Protein AF-A0A351FCH6-F1 (afdb_monomer_lite)

Secondary structure (DSSP, 8-state):
-HHHHHHHHIIIIIIS-PPTT-TT-TTHHHHHHHHIIIIIIIHHHHHHHHHHHHHHHHHHHHHHHHHHHHHHHHHTTT--

Radius of gyration: 26.72 Å; chains: 1; bounding box: 53×18×73 Å

Sequence (80 aa):
TKAADVGADLVGKVEAGIPEDHPLNPATIADNVGDNVGDVAGMGADLFESYVGSIIGTMVLGAAMVAGSIDFSDELGGLS

Foldseek 3Di:
DVVLVVVQCCCACPPVVHDPLDPPRPSNVVVVVCCCVCVPVVVVVVVVCVVVVVVVVVVVVVVVVVVVVVVVCVVVPDPD

pLDDT: mean 85.81, std 11.36, range [57.44, 97.94]

Structure (mmCIF, N/CA/C/O backbone):
data_AF-A0A351FCH6-F1
#
_entry.id   AF-A0A351FCH6-F1
#
loop_
_atom_site.group_PDB
_atom_site.id
_atom_site.type_symbol
_atom_site.label_atom_id
_atom_site.label_alt_id
_atom_site.label_comp_id
_atom_site.label_asym_id
_atom_site.label_entity_id
_atom_site.label_seq_id
_atom_site.pdbx_PDB_ins_code
_atom_site.Cartn_x
_atom_site.Cartn_y
_atom_site.Cartn_z
_atom_site.occupancy
_atom_site.B_iso_or_equiv
_atom_site.auth_seq_id
_atom_site.auth_comp_id
_atom_site.auth_asym_id
_atom_site.auth_atom_id
_atom_site.pdbx_PDB_model_num
ATOM 1 N N . THR A 1 1 ? -4.649 1.346 5.973 1.00 70.00 1 THR A N 1
ATOM 2 C CA . THR A 1 1 ? -3.769 1.733 7.087 1.00 70.00 1 THR A CA 1
ATOM 3 C C . THR A 1 1 ? -4.140 3.075 7.660 1.00 70.00 1 THR A C 1
ATOM 5 O O . THR A 1 1 ? -4.993 3.107 8.524 1.00 70.00 1 THR A O 1
ATOM 8 N N . LYS A 1 2 ? -3.626 4.200 7.140 1.00 86.06 2 LYS A N 1
ATOM 9 C CA . LYS A 1 2 ? -3.538 5.453 7.913 1.00 86.06 2 LYS A CA 1
ATOM 10 C C . LYS A 1 2 ? -4.850 6.014 8.466 1.00 86.06 2 LYS A C 1
ATOM 12 O O . LYS A 1 2 ? -4.846 6.566 9.552 1.00 86.06 2 LYS A O 1
ATOM 17 N N . ALA A 1 3 ? -5.975 5.861 7.771 1.00 84.81 3 ALA A N 1
ATOM 18 C CA . ALA A 1 3 ? -7.266 6.289 8.316 1.00 84.81 3 ALA A CA 1
ATOM 19 C C . ALA A 1 3 ? -7.777 5.384 9.458 1.00 84.81 3 ALA A C 1
ATOM 21 O O . ALA A 1 3 ? -8.445 5.871 10.364 1.00 84.81 3 ALA A O 1
ATOM 22 N N . ALA A 1 4 ? -7.479 4.082 9.400 1.00 80.56 4 ALA A N 1
ATOM 23 C CA . ALA A 1 4 ? -7.860 3.111 10.423 1.00 80.56 4 ALA A CA 1
ATOM 24 C C . ALA A 1 4 ? -6.943 3.215 11.649 1.00 80.56 4 ALA A C 1
ATOM 26 O O . ALA A 1 4 ? -7.463 3.373 12.743 1.00 80.56 4 ALA A O 1
ATOM 27 N N . ASP A 1 5 ? -5.629 3.247 11.428 1.00 80.25 5 ASP A N 1
ATOM 28 C CA . ASP A 1 5 ? -4.554 3.481 12.408 1.00 80.25 5 ASP A CA 1
ATOM 29 C C . ASP A 1 5 ? -4.844 4.720 13.276 1.00 80.25 5 ASP A C 1
ATOM 31 O O . ASP A 1 5 ? -5.114 4.642 14.475 1.00 80.25 5 ASP A O 1
ATOM 35 N N . VAL A 1 6 ? -5.002 5.882 12.628 1.00 87.00 6 VAL A N 1
ATOM 36 C CA . VAL A 1 6 ? -5.273 7.151 13.322 1.00 87.00 6 VAL A CA 1
ATOM 37 C C . VAL A 1 6 ? -6.613 7.126 14.074 1.00 87.00 6 VAL A C 1
ATOM 39 O O . VAL A 1 6 ? -6.724 7.700 15.156 1.00 87.00 6 VAL A O 1
ATOM 42 N N . GLY A 1 7 ? -7.643 6.470 13.531 1.00 84.31 7 GLY A N 1
ATOM 43 C CA . GLY A 1 7 ? -8.946 6.347 14.191 1.00 84.31 7 GLY A CA 1
ATOM 44 C C . GLY A 1 7 ? -8.930 5.397 15.393 1.00 84.31 7 GLY A C 1
ATOM 45 O O . GLY A 1 7 ? -9.518 5.714 16.429 1.00 84.31 7 GLY A O 1
ATOM 46 N N . ALA A 1 8 ? -8.249 4.256 15.268 1.00 79.94 8 ALA A N 1
ATOM 47 C CA . ALA A 1 8 ? -8.095 3.261 16.321 1.00 79.94 8 ALA A CA 1
ATOM 48 C C . ALA A 1 8 ? -7.320 3.846 17.504 1.00 79.94 8 ALA A C 1
ATOM 50 O O . ALA A 1 8 ? -7.753 3.712 18.649 1.00 79.94 8 ALA A O 1
ATOM 51 N N . ASP A 1 9 ? -6.244 4.569 17.219 1.00 84.25 9 ASP A N 1
ATOM 52 C CA . ASP A 1 9 ? -5.390 5.171 18.230 1.00 84.25 9 ASP A CA 1
ATOM 53 C C . ASP A 1 9 ? -6.043 6.339 18.955 1.00 84.25 9 ASP A C 1
ATOM 55 O O . ASP A 1 9 ? -6.016 6.394 20.186 1.00 84.25 9 ASP A O 1
ATOM 59 N N . LEU A 1 10 ? -6.664 7.267 18.227 1.00 82.69 10 LEU A N 1
ATOM 60 C CA . LEU A 1 10 ? -7.297 8.426 18.854 1.00 82.69 10 LEU A CA 1
ATOM 61 C C . LEU A 1 10 ? -8.474 8.001 19.736 1.00 82.69 10 LEU A C 1
ATOM 63 O O . LEU A 1 10 ? -8.533 8.365 20.909 1.00 82.69 10 LEU A O 1
ATOM 67 N N . VAL A 1 11 ? -9.384 7.177 19.217 1.00 81.88 11 VAL A N 1
ATOM 68 C CA . VAL A 1 11 ? -10.579 6.782 19.977 1.00 81.88 11 VAL A CA 1
ATOM 69 C C . VAL A 1 11 ? -10.231 5.759 21.063 1.00 81.88 11 VAL A C 1
ATOM 71 O O . VAL A 1 11 ? -10.745 5.831 22.179 1.00 81.88 11 VAL A O 1
ATOM 74 N N . GLY A 1 12 ? -9.327 4.819 20.780 1.00 80.56 12 GLY A N 1
ATOM 75 C CA . GLY A 1 12 ? -8.907 3.797 21.735 1.00 80.56 12 GLY A CA 1
ATOM 76 C C . GLY A 1 12 ? -8.025 4.359 22.850 1.00 80.56 12 GLY A C 1
ATOM 77 O O . GLY A 1 12 ? -8.407 4.323 24.021 1.00 80.56 12 GLY A O 1
ATOM 78 N N . LYS A 1 13 ? -6.859 4.908 22.492 1.00 82.38 13 LYS A N 1
ATOM 79 C CA . LYS A 1 13 ? -5.842 5.338 23.462 1.00 82.38 13 LYS A CA 1
ATOM 80 C C . LYS A 1 13 ? -6.209 6.658 24.139 1.00 82.38 13 LYS A C 1
ATOM 82 O O . LYS A 1 13 ? -6.025 6.782 25.349 1.00 82.38 13 LYS A O 1
ATOM 87 N N . VAL A 1 14 ? -6.700 7.648 23.384 1.00 85.50 14 VAL A N 1
ATOM 88 C CA . VAL A 1 14 ? -6.890 9.020 23.900 1.00 85.50 14 VAL A CA 1
ATOM 89 C C . VAL A 1 14 ? -8.263 9.216 24.543 1.00 85.50 14 VAL A C 1
ATOM 91 O O . VAL A 1 14 ? -8.344 9.843 25.597 1.00 85.50 14 VAL A O 1
ATOM 94 N N . GLU A 1 15 ? -9.335 8.679 23.954 1.00 84.12 15 GLU A N 1
ATOM 95 C CA . GLU A 1 15 ? -10.700 8.900 24.460 1.00 84.12 15 GLU A CA 1
ATOM 96 C C . GLU A 1 15 ? -11.177 7.806 25.424 1.00 84.12 15 GLU A C 1
ATOM 98 O O . GLU A 1 15 ? -11.684 8.110 26.504 1.00 84.12 15 GLU A O 1
ATOM 103 N N . ALA A 1 16 ? -11.013 6.531 25.061 1.00 84.75 16 ALA A N 1
ATOM 104 C CA . ALA A 1 16 ? -11.475 5.404 25.874 1.00 84.75 16 ALA A CA 1
ATOM 105 C C . ALA A 1 16 ? -10.442 4.922 26.909 1.00 84.75 16 ALA A C 1
ATOM 107 O O . ALA A 1 16 ? -10.786 4.128 27.788 1.00 84.75 16 ALA A O 1
ATOM 108 N N . GLY A 1 17 ? -9.189 5.384 26.819 1.00 86.94 17 GLY A N 1
ATOM 109 C CA . GLY A 1 17 ? -8.096 4.981 27.709 1.00 86.94 17 GLY A CA 1
ATOM 110 C C . GLY A 1 17 ? -7.758 3.488 27.631 1.00 86.94 17 GLY A C 1
ATOM 111 O O . GLY A 1 17 ? -7.188 2.938 28.576 1.00 86.94 17 GLY A O 1
ATOM 112 N N . ILE A 1 18 ? -8.139 2.820 26.539 1.00 88.50 18 ILE A N 1
ATOM 113 C CA . ILE A 1 18 ? -7.812 1.415 26.300 1.00 88.50 18 ILE A CA 1
ATOM 114 C C . ILE A 1 18 ? -6.457 1.310 25.586 1.00 88.50 18 ILE A C 1
ATOM 116 O O . ILE A 1 18 ? -6.104 2.202 24.814 1.00 88.50 18 ILE A O 1
ATOM 120 N N . PRO A 1 19 ? -5.678 0.243 25.843 1.00 88.31 19 PRO A N 1
ATOM 121 C CA . PRO A 1 19 ? -4.402 0.032 25.172 1.00 88.31 19 PRO A CA 1
ATOM 122 C C . PRO A 1 19 ? -4.511 0.017 23.643 1.00 88.31 19 PRO A C 1
ATOM 124 O O . PRO A 1 19 ? -5.578 -0.206 23.070 1.00 88.31 19 PRO A O 1
ATOM 127 N N . GLU A 1 20 ? -3.367 0.196 22.994 1.00 85.94 20 GLU A N 1
ATOM 128 C CA . GLU A 1 20 ? -3.197 -0.121 21.577 1.00 85.94 20 GLU A CA 1
ATOM 129 C C . GLU A 1 20 ?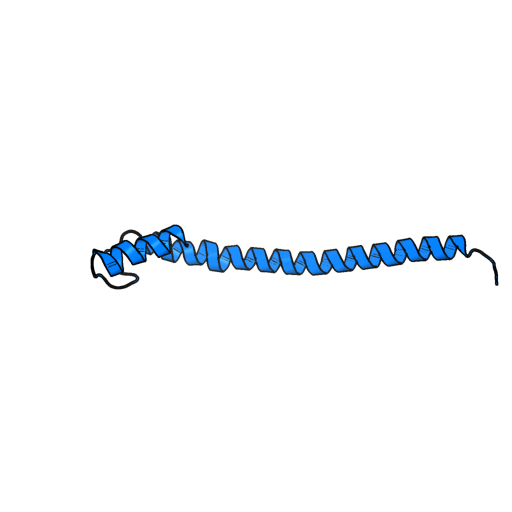 -3.621 -1.552 21.269 1.00 85.94 20 GLU A C 1
ATOM 131 O O . GLU A 1 20 ? -3.522 -2.440 22.120 1.00 85.94 20 GLU A O 1
ATOM 136 N N . ASP A 1 21 ? -4.105 -1.758 20.052 1.00 86.25 21 ASP A N 1
ATOM 137 C CA . ASP A 1 21 ? -4.529 -3.057 19.553 1.00 86.25 21 ASP A CA 1
ATOM 138 C C . ASP A 1 21 ? -5.579 -3.795 20.397 1.00 86.25 21 ASP A C 1
ATOM 140 O O . ASP A 1 21 ? -5.756 -5.016 20.316 1.00 86.25 21 ASP A O 1
ATOM 144 N N . HIS A 1 22 ? -6.320 -3.061 21.228 1.00 89.25 22 HIS A N 1
ATOM 145 C CA . HIS A 1 22 ? -7.238 -3.695 22.152 1.00 89.25 22 HIS A CA 1
ATOM 146 C C . HIS A 1 22 ? -8.392 -4.384 21.399 1.00 89.25 22 HIS A C 1
ATOM 148 O O . HIS A 1 22 ? -9.024 -3.765 20.540 1.00 89.25 22 HIS A O 1
ATOM 154 N N . PRO A 1 23 ? -8.769 -5.627 21.758 1.00 87.88 23 PRO A N 1
ATOM 155 C CA . PRO A 1 23 ? -9.821 -6.376 21.062 1.00 87.88 23 PRO A CA 1
ATOM 156 C C . PRO A 1 23 ? -11.228 -5.774 21.211 1.00 87.88 23 PRO A C 1
ATOM 158 O O . PRO A 1 23 ? -12.148 -6.177 20.506 1.00 87.88 23 PRO A O 1
ATOM 161 N N . LEU A 1 24 ? -11.415 -4.825 22.137 1.00 90.62 24 LEU A N 1
ATOM 162 C CA . LEU A 1 24 ? -12.664 -4.058 22.271 1.00 90.62 24 LEU A CA 1
ATOM 163 C C . LEU A 1 24 ? -12.727 -2.839 21.346 1.00 90.62 24 LEU A C 1
ATOM 165 O O . LEU A 1 24 ? -13.790 -2.234 21.227 1.00 90.62 24 LEU A O 1
ATOM 169 N N . ASN A 1 25 ? -11.615 -2.461 20.717 1.00 89.44 25 ASN A N 1
ATOM 170 C CA . ASN A 1 25 ? -11.621 -1.416 19.714 1.00 89.44 25 ASN A CA 1
ATOM 171 C C . ASN A 1 25 ? -12.074 -2.039 18.377 1.00 89.44 25 ASN A C 1
ATOM 173 O O . ASN A 1 25 ? -11.453 -2.976 17.886 1.00 89.44 25 ASN A O 1
ATOM 177 N N . PRO A 1 26 ? -13.187 -1.599 17.772 1.00 87.56 26 PRO A N 1
ATOM 178 C CA . PRO A 1 26 ? -13.656 -2.181 16.515 1.00 87.56 26 PRO A CA 1
ATOM 179 C C . PRO A 1 26 ? -12.757 -1.823 15.320 1.00 87.56 26 PRO A C 1
ATOM 181 O O . PRO A 1 26 ? -12.834 -2.480 14.281 1.00 87.56 26 PRO A O 1
ATOM 184 N N . ALA A 1 27 ? -11.915 -0.792 15.446 1.00 88.38 27 ALA A N 1
ATOM 185 C CA . ALA A 1 27 ? -11.041 -0.331 14.372 1.00 88.38 27 ALA A CA 1
ATOM 186 C C . ALA A 1 27 ? -9.770 -1.186 14.211 1.00 88.38 27 ALA A C 1
ATOM 188 O O . ALA A 1 27 ? -9.170 -1.176 13.139 1.00 88.38 27 ALA A O 1
ATOM 189 N N . THR A 1 28 ? -9.404 -1.996 15.209 1.00 86.75 28 THR A N 1
ATOM 190 C CA . THR A 1 28 ? -8.142 -2.753 15.236 1.00 86.75 28 THR A CA 1
ATOM 191 C C . THR A 1 28 ? -7.997 -3.769 14.112 1.00 86.75 28 THR A C 1
ATOM 193 O O . THR A 1 28 ? -6.907 -4.004 13.598 1.00 86.75 28 THR A O 1
ATOM 196 N N . ILE A 1 29 ? -9.109 -4.385 13.700 1.00 91.06 29 ILE A N 1
ATOM 197 C CA . ILE A 1 29 ? -9.105 -5.330 12.577 1.00 91.06 29 ILE A CA 1
ATOM 198 C C . ILE A 1 29 ? -8.789 -4.586 11.278 1.00 91.06 29 ILE A C 1
ATOM 200 O O . ILE A 1 29 ? -8.011 -5.071 10.462 1.00 91.06 29 ILE A O 1
ATOM 204 N N . ALA A 1 30 ? -9.383 -3.408 11.082 1.00 90.62 30 ALA A N 1
ATOM 205 C CA . ALA A 1 30 ? -9.145 -2.599 9.893 1.00 90.62 30 ALA A CA 1
ATOM 206 C C . ALA A 1 30 ? -7.724 -2.018 9.864 1.00 90.62 30 ALA A C 1
ATOM 208 O O . ALA A 1 30 ? -7.183 -1.821 8.777 1.00 90.62 30 ALA A O 1
ATOM 209 N N . ASP A 1 31 ? -7.132 -1.774 11.032 1.00 90.25 31 ASP A N 1
ATOM 210 C CA . ASP A 1 31 ? -5.754 -1.317 11.166 1.00 90.25 31 ASP A CA 1
ATOM 211 C C . ASP A 1 31 ? -4.750 -2.400 10.750 1.00 90.25 31 ASP A C 1
ATOM 213 O O . ASP A 1 31 ? -4.064 -2.255 9.741 1.00 90.25 31 ASP A O 1
ATOM 217 N N . ASN A 1 32 ? -4.831 -3.576 11.378 1.00 90.69 32 ASN A N 1
ATOM 218 C CA . ASN A 1 32 ? -3.972 -4.724 11.068 1.00 90.69 32 ASN A CA 1
ATOM 219 C C . ASN A 1 32 ? -4.163 -5.258 9.629 1.00 90.69 32 ASN A C 1
ATOM 221 O O . ASN A 1 32 ? -3.217 -5.708 8.973 1.00 90.69 32 ASN A O 1
ATOM 225 N N . VAL A 1 33 ? -5.395 -5.228 9.096 1.00 94.00 33 VAL A N 1
ATOM 226 C CA . VAL A 1 33 ? -5.635 -5.497 7.662 1.00 94.00 33 VAL A CA 1
ATOM 227 C C . VAL A 1 33 ? -5.000 -4.399 6.815 1.00 94.00 33 VAL A C 1
ATOM 229 O O . VAL A 1 33 ? -4.397 -4.684 5.782 1.00 94.00 33 VAL A O 1
ATOM 232 N N . GLY A 1 34 ? -5.122 -3.153 7.264 1.00 94.12 34 GLY A N 1
ATOM 233 C CA . GLY A 1 34 ? -4.461 -2.000 6.692 1.00 94.12 34 GLY A CA 1
ATOM 234 C C . GLY A 1 34 ? -2.970 -2.238 6.509 1.00 94.12 34 GLY A C 1
ATOM 235 O O . GLY A 1 34 ? -2.523 -2.136 5.374 1.00 94.12 34 GLY A O 1
ATOM 236 N N . ASP A 1 35 ? -2.231 -2.596 7.554 1.00 94.06 35 ASP A N 1
ATOM 237 C CA . ASP A 1 35 ? -0.772 -2.778 7.504 1.00 94.06 35 ASP A CA 1
ATOM 238 C C . ASP A 1 35 ? -0.339 -3.781 6.436 1.00 94.06 35 ASP A C 1
ATOM 240 O O . ASP A 1 35 ? 0.563 -3.526 5.641 1.00 94.06 35 ASP A O 1
ATOM 244 N N . ASN A 1 36 ? -1.046 -4.903 6.323 1.00 93.44 36 ASN A N 1
ATOM 245 C CA . ASN A 1 36 ? -0.744 -5.883 5.283 1.00 93.44 36 ASN A CA 1
ATOM 246 C C . ASN A 1 36 ? -1.050 -5.347 3.869 1.00 93.44 36 ASN A C 1
ATOM 248 O O . ASN A 1 36 ? -0.321 -5.628 2.916 1.00 93.44 36 ASN A O 1
ATOM 252 N N . VAL A 1 37 ? -2.119 -4.564 3.708 1.00 94.06 37 VAL A N 1
ATOM 253 C CA . VAL A 1 37 ? -2.526 -4.015 2.403 1.00 94.06 37 VAL A CA 1
ATOM 254 C C . VAL A 1 37 ? -1.660 -2.824 1.981 1.00 94.06 37 VAL A C 1
ATOM 256 O O . VAL A 1 37 ? -1.268 -2.723 0.822 1.00 94.06 37 VAL A O 1
ATOM 259 N N . GLY A 1 38 ? -1.373 -1.904 2.895 1.00 92.19 38 GLY A N 1
ATOM 260 C CA . GLY A 1 38 ? -0.610 -0.692 2.622 1.00 92.19 38 GLY A CA 1
ATOM 261 C C . GLY A 1 38 ? 0.888 -0.940 2.689 1.00 92.19 38 GLY A C 1
ATOM 262 O O . GLY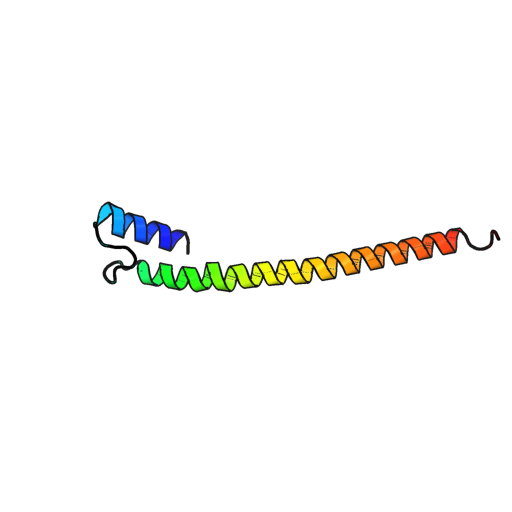 A 1 38 ? 1.602 -0.724 1.711 1.00 92.19 38 GLY A O 1
ATOM 263 N N . ASP A 1 39 ? 1.351 -1.430 3.830 1.00 92.56 39 ASP A N 1
ATOM 264 C CA . ASP A 1 39 ? 2.768 -1.416 4.172 1.00 92.56 39 ASP A CA 1
ATOM 265 C C . ASP A 1 39 ? 3.493 -2.614 3.554 1.00 92.56 39 ASP A C 1
ATOM 267 O O . ASP A 1 39 ? 4.655 -2.494 3.182 1.00 92.56 39 ASP A O 1
ATOM 271 N N . VAL A 1 40 ? 2.809 -3.747 3.356 1.00 93.62 40 VAL A N 1
ATOM 272 C CA . VAL A 1 40 ? 3.391 -4.9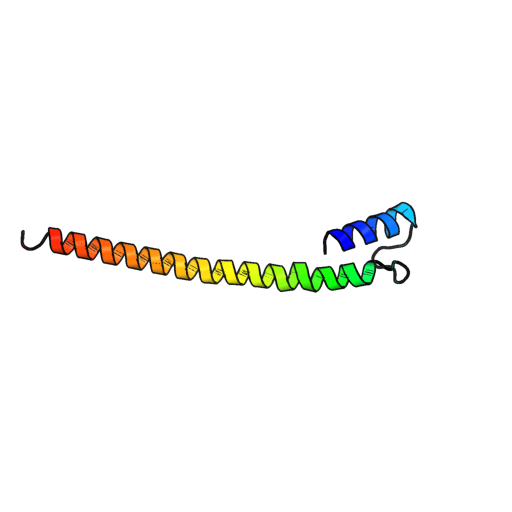07 2.659 1.00 93.62 40 VAL A CA 1
ATOM 273 C C . VAL A 1 40 ? 3.072 -4.881 1.167 1.00 93.62 40 VAL A C 1
ATOM 275 O O . VAL A 1 40 ? 3.983 -4.787 0.345 1.00 93.62 40 VAL A O 1
ATOM 278 N N . ALA A 1 41 ? 1.795 -4.966 0.783 1.00 93.81 41 ALA A N 1
ATOM 279 C CA . ALA A 1 41 ? 1.444 -5.078 -0.633 1.00 93.81 41 ALA A CA 1
ATOM 280 C C . ALA A 1 41 ? 1.740 -3.787 -1.418 1.00 93.81 41 ALA A C 1
ATOM 282 O O . ALA A 1 41 ? 2.291 -3.858 -2.518 1.00 93.81 41 ALA A O 1
ATOM 283 N N . GLY A 1 42 ? 1.432 -2.619 -0.844 1.00 94.56 42 GLY A N 1
ATOM 284 C CA . GLY A 1 42 ? 1.727 -1.323 -1.458 1.00 94.56 42 GLY A CA 1
ATOM 285 C C . GLY A 1 42 ? 3.227 -1.082 -1.630 1.00 94.56 42 GLY A C 1
ATOM 286 O O . GLY A 1 42 ? 3.673 -0.798 -2.740 1.00 94.56 42 GLY A O 1
ATOM 287 N N . MET A 1 43 ? 4.021 -1.282 -0.573 1.00 95.94 43 MET A N 1
ATOM 288 C CA . MET A 1 43 ? 5.483 -1.148 -0.653 1.00 95.94 43 MET A CA 1
ATOM 289 C C . MET A 1 43 ? 6.105 -2.166 -1.620 1.00 95.94 43 MET A C 1
ATOM 291 O O . MET A 1 43 ? 7.022 -1.834 -2.367 1.00 95.94 43 MET A O 1
ATOM 295 N N . GLY A 1 44 ? 5.601 -3.405 -1.651 1.00 94.69 44 GLY A N 1
ATOM 296 C CA . GLY A 1 44 ? 6.067 -4.425 -2.591 1.00 94.69 44 GLY A CA 1
ATOM 297 C C . GLY A 1 44 ? 5.857 -4.024 -4.055 1.00 94.69 44 GLY A C 1
ATOM 298 O O . GLY A 1 44 ? 6.751 -4.219 -4.880 1.00 94.69 44 GLY A O 1
ATOM 299 N N . ALA A 1 45 ? 4.704 -3.430 -4.375 1.00 95.56 45 ALA A N 1
ATOM 300 C CA . ALA A 1 45 ? 4.421 -2.908 -5.709 1.00 95.56 45 ALA A CA 1
ATOM 301 C C . ALA A 1 45 ? 5.313 -1.705 -6.067 1.00 95.56 45 ALA A C 1
ATOM 303 O O . ALA A 1 45 ? 5.854 -1.667 -7.170 1.00 95.56 45 ALA A O 1
ATOM 304 N N . ASP A 1 46 ? 5.521 -0.780 -5.127 1.00 96.00 46 ASP A N 1
ATOM 305 C CA . ASP A 1 46 ? 6.378 0.404 -5.299 1.00 96.00 46 ASP A CA 1
ATOM 306 C C . ASP A 1 46 ? 7.841 0.025 -5.606 1.00 96.00 46 ASP A C 1
ATOM 308 O O . ASP A 1 46 ? 8.463 0.515 -6.556 1.00 96.00 46 ASP A O 1
ATOM 312 N N . LEU A 1 47 ? 8.381 -0.951 -4.868 1.00 96.69 47 LEU A N 1
ATOM 313 C CA . LEU A 1 47 ? 9.726 -1.473 -5.118 1.00 96.69 47 LEU A CA 1
ATOM 314 C C . LEU A 1 47 ? 9.829 -2.200 -6.462 1.00 96.69 47 LEU A C 1
ATOM 316 O O . LEU A 1 47 ? 10.835 -2.059 -7.162 1.00 96.69 47 LEU A O 1
ATOM 320 N N . PHE A 1 48 ? 8.806 -2.975 -6.834 1.00 96.31 48 PHE A N 1
ATOM 321 C CA . PHE A 1 48 ? 8.773 -3.651 -8.129 1.00 96.31 48 PHE A CA 1
ATOM 322 C C . PHE A 1 48 ? 8.768 -2.647 -9.287 1.00 96.31 48 PHE A C 1
ATOM 324 O O . PHE A 1 48 ? 9.564 -2.789 -10.219 1.00 96.31 48 PHE A O 1
ATOM 331 N N . GLU A 1 49 ? 7.922 -1.616 -9.210 1.00 97.50 49 GLU A N 1
ATOM 332 C CA . GLU A 1 49 ? 7.866 -0.549 -10.210 1.00 97.50 49 GLU A CA 1
ATOM 333 C C . GLU A 1 49 ? 9.211 0.173 -10.320 1.00 97.50 49 GLU A C 1
ATOM 335 O O . GLU A 1 49 ? 9.743 0.316 -11.422 1.00 97.50 49 GLU A O 1
ATOM 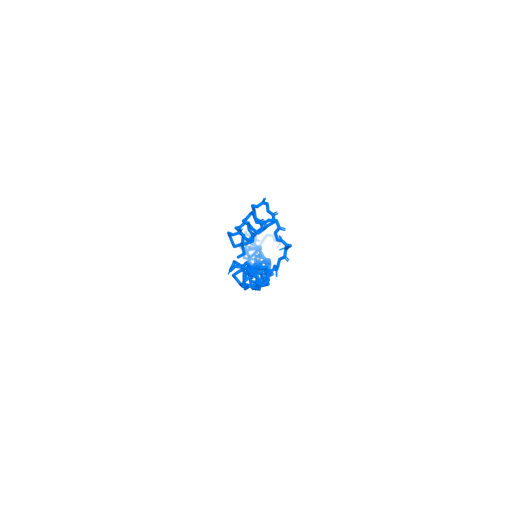340 N N . SER A 1 50 ? 9.813 0.548 -9.190 1.00 97.75 50 SER A N 1
ATOM 341 C CA . SER A 1 50 ? 11.114 1.223 -9.163 1.00 97.75 50 SER A CA 1
ATOM 342 C C . SER A 1 50 ? 12.232 0.368 -9.778 1.00 97.75 50 SER A C 1
ATOM 344 O O . SER A 1 50 ? 13.049 0.864 -10.561 1.00 97.75 50 SER A O 1
ATOM 346 N N . TYR A 1 51 ? 12.266 -0.934 -9.475 1.00 97.88 51 TYR A N 1
ATOM 347 C CA . TYR A 1 51 ? 13.265 -1.857 -10.016 1.00 97.88 51 TYR A CA 1
ATOM 348 C C . TYR A 1 51 ? 13.137 -2.006 -11.534 1.00 97.88 51 TYR A C 1
ATOM 350 O O . TYR A 1 51 ? 14.100 -1.763 -12.267 1.00 97.88 51 TYR A O 1
ATOM 358 N N . VAL A 1 52 ? 11.941 -2.347 -12.017 1.00 97.75 52 VAL A N 1
ATOM 359 C CA . VAL A 1 52 ? 11.675 -2.507 -13.452 1.00 97.75 52 VAL A CA 1
ATOM 360 C C . VAL A 1 52 ? 11.892 -1.186 -14.192 1.00 97.75 52 VAL A C 1
ATOM 362 O O . VAL A 1 52 ? 12.535 -1.173 -15.242 1.00 97.75 52 VAL A O 1
ATOM 365 N N . GLY A 1 53 ? 11.436 -0.071 -13.620 1.00 97.75 53 GLY A N 1
ATOM 366 C CA . GLY A 1 53 ? 11.623 1.269 -14.166 1.00 97.75 53 GLY A CA 1
ATOM 367 C C . GLY A 1 53 ? 13.095 1.635 -14.345 1.00 97.75 53 GLY A C 1
ATOM 368 O O . GLY A 1 53 ? 13.470 2.154 -15.394 1.00 97.75 53 GLY A O 1
ATOM 369 N N . SER A 1 54 ? 13.960 1.297 -13.383 1.00 97.69 54 SER A N 1
ATOM 370 C CA . SER A 1 54 ? 15.405 1.546 -13.498 1.00 97.69 54 SER A CA 1
ATOM 371 C C . SER A 1 54 ? 16.059 0.748 -14.637 1.00 97.69 54 SER A C 1
ATOM 373 O O . SER A 1 54 ? 16.873 1.279 -15.399 1.00 97.69 54 SER A O 1
ATOM 375 N N . ILE A 1 55 ? 15.656 -0.512 -14.821 1.00 97.94 55 ILE A N 1
ATOM 376 C CA . ILE A 1 55 ? 16.162 -1.374 -15.894 1.00 97.94 55 ILE A CA 1
ATOM 377 C C . ILE A 1 55 ? 15.687 -0.862 -17.252 1.00 97.94 55 ILE A C 1
ATOM 379 O O . ILE A 1 55 ? 16.495 -0.656 -18.153 1.00 97.94 55 ILE A O 1
ATOM 383 N N . ILE A 1 56 ? 14.388 -0.607 -17.402 1.00 97.31 56 ILE A N 1
ATOM 384 C CA . ILE A 1 56 ? 13.837 -0.115 -18.667 1.00 97.31 56 ILE A CA 1
ATOM 385 C C . ILE A 1 56 ? 14.412 1.266 -18.992 1.00 97.31 56 ILE A C 1
ATOM 387 O O . ILE A 1 56 ? 14.809 1.504 -20.129 1.00 97.31 56 ILE A O 1
ATOM 391 N N . GLY A 1 57 ? 14.535 2.155 -18.006 1.00 97.12 57 GLY A N 1
ATOM 392 C CA . GLY A 1 57 ? 15.131 3.476 -18.190 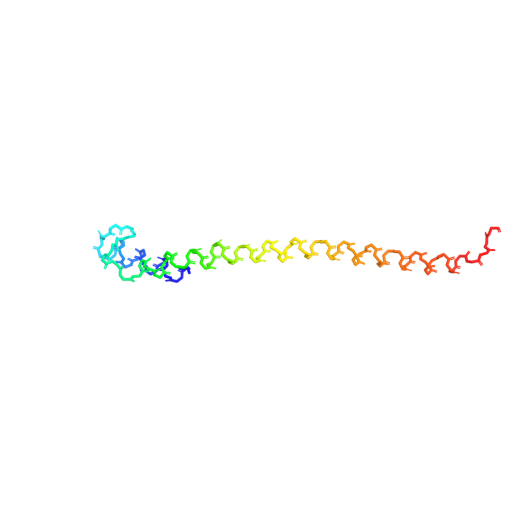1.00 97.12 57 GLY A CA 1
ATOM 393 C C . GLY A 1 57 ? 16.566 3.402 -18.711 1.00 97.12 57 GLY A C 1
ATOM 394 O O . GLY A 1 57 ? 16.908 4.089 -19.674 1.00 97.12 57 GLY A O 1
ATOM 395 N N . THR A 1 58 ? 17.396 2.521 -18.144 1.00 95.94 58 THR A N 1
ATOM 396 C CA . THR A 1 58 ? 18.770 2.317 -18.634 1.00 95.94 58 THR A CA 1
ATOM 397 C C . THR A 1 58 ? 18.815 1.663 -20.017 1.00 95.94 58 THR A C 1
ATOM 399 O O . THR A 1 58 ? 19.627 2.075 -20.843 1.00 95.94 58 THR A O 1
ATOM 402 N N . MET A 1 59 ? 17.921 0.713 -20.318 1.00 95.38 59 MET A N 1
ATOM 403 C CA . MET A 1 59 ? 17.802 0.116 -21.656 1.00 95.38 59 MET A CA 1
ATOM 404 C C . MET A 1 59 ? 17.419 1.152 -22.715 1.00 95.38 59 MET A C 1
ATOM 406 O O . MET A 1 59 ? 18.038 1.198 -23.775 1.00 95.38 59 MET A O 1
ATOM 410 N N . VAL A 1 60 ? 16.429 2.000 -22.426 1.00 95.25 60 VAL A N 1
ATOM 411 C CA . VAL A 1 60 ? 15.977 3.066 -23.331 1.00 95.25 60 VAL A CA 1
ATOM 412 C C . VAL A 1 60 ? 17.085 4.090 -23.551 1.00 95.25 60 VAL A C 1
ATOM 414 O O . VAL A 1 60 ? 17.352 4.454 -24.694 1.00 95.25 60 VAL A O 1
ATOM 417 N N . LEU A 1 61 ? 17.772 4.513 -22.486 1.00 92.69 61 LEU A N 1
ATOM 418 C CA . LEU A 1 61 ? 18.912 5.421 -22.599 1.00 92.69 61 LEU A CA 1
ATOM 419 C C . LEU A 1 61 ? 20.032 4.809 -23.452 1.00 92.69 61 LEU A C 1
ATOM 421 O O . LEU A 1 61 ? 20.527 5.460 -24.367 1.00 92.69 61 LEU A O 1
ATOM 425 N N . GLY A 1 62 ? 20.397 3.550 -23.196 1.00 92.38 62 GLY A N 1
ATOM 426 C CA . GLY A 1 62 ? 21.408 2.835 -23.974 1.00 92.38 62 GLY A CA 1
ATOM 427 C C . GLY A 1 62 ? 21.027 2.705 -25.451 1.00 92.38 62 GLY A C 1
ATOM 428 O O . GLY A 1 62 ? 21.843 2.995 -26.322 1.00 92.38 62 GLY A O 1
ATOM 429 N N . ALA A 1 63 ? 19.776 2.344 -25.745 1.00 90.94 63 ALA A N 1
ATOM 430 C CA . ALA A 1 63 ? 19.269 2.262 -27.111 1.00 90.94 63 ALA A CA 1
ATOM 431 C C . ALA A 1 63 ? 19.289 3.626 -27.817 1.00 90.94 63 ALA A C 1
ATOM 433 O O . ALA A 1 63 ? 19.707 3.704 -28.969 1.00 90.94 63 ALA A O 1
ATOM 434 N N . ALA A 1 64 ? 18.899 4.702 -27.127 1.00 90.06 64 ALA A N 1
ATOM 435 C CA . ALA A 1 64 ? 18.942 6.059 -27.666 1.00 90.06 64 ALA A CA 1
ATOM 436 C C . ALA A 1 64 ? 20.378 6.520 -27.960 1.00 90.06 64 ALA A C 1
ATOM 438 O O . ALA A 1 64 ? 20.624 7.125 -29.001 1.00 90.06 64 ALA A O 1
ATOM 439 N N . MET A 1 65 ? 21.338 6.195 -27.087 1.00 90.00 65 MET A N 1
ATOM 440 C CA . MET A 1 65 ? 22.753 6.491 -27.327 1.00 90.00 65 MET A CA 1
ATOM 441 C C . MET A 1 65 ? 23.302 5.724 -28.531 1.00 90.00 65 MET A C 1
ATOM 443 O O . MET A 1 65 ? 23.998 6.314 -29.352 1.00 90.00 65 MET A O 1
ATOM 447 N N . VAL A 1 66 ? 22.971 4.435 -28.665 1.00 87.38 66 VAL A N 1
ATOM 448 C CA . VAL A 1 66 ? 23.394 3.632 -29.820 1.00 87.38 66 VAL A CA 1
ATOM 449 C C . VAL A 1 66 ? 22.759 4.161 -31.105 1.00 87.38 66 VAL A C 1
ATOM 451 O O . VAL A 1 66 ? 23.484 4.412 -32.061 1.00 87.38 66 VAL A O 1
ATOM 454 N N . ALA A 1 67 ? 21.449 4.408 -31.126 1.00 80.88 67 ALA A N 1
ATOM 455 C CA . ALA A 1 67 ? 20.763 4.971 -32.288 1.00 80.88 67 ALA A CA 1
ATOM 456 C C . ALA A 1 67 ? 21.363 6.323 -32.711 1.00 80.88 67 ALA A C 1
ATOM 458 O O . ALA A 1 67 ? 21.737 6.485 -33.868 1.00 80.88 67 ALA A O 1
ATOM 459 N N . GLY A 1 68 ? 21.563 7.246 -31.764 1.00 76.62 68 GLY A N 1
ATOM 460 C CA . GLY A 1 68 ? 22.204 8.532 -32.046 1.00 76.62 68 GLY A CA 1
ATOM 461 C C . GLY A 1 68 ? 23.662 8.402 -32.501 1.00 76.62 68 GLY A C 1
ATOM 462 O O . GLY A 1 68 ? 24.120 9.187 -33.322 1.00 76.62 68 GLY A O 1
ATOM 463 N N . SER A 1 69 ? 24.400 7.397 -32.014 1.00 71.69 69 SER A N 1
ATOM 464 C CA . SER A 1 69 ? 25.769 7.123 -32.475 1.00 71.69 69 SER A CA 1
ATOM 465 C C . SER A 1 69 ? 25.834 6.484 -33.869 1.00 71.69 69 SER A C 1
ATOM 467 O O . SER A 1 69 ? 26.805 6.712 -34.592 1.00 71.69 69 SER A O 1
ATOM 469 N N . ILE A 1 70 ? 24.814 5.711 -34.263 1.00 64.38 70 ILE A N 1
ATOM 470 C CA . ILE A 1 70 ? 24.685 5.164 -35.620 1.00 64.38 70 ILE A CA 1
ATOM 471 C C . ILE A 1 70 ? 24.439 6.307 -36.609 1.00 64.38 70 ILE A C 1
ATOM 473 O O . ILE A 1 70 ? 25.167 6.383 -37.593 1.00 64.38 70 ILE A O 1
ATOM 477 N N . ASP A 1 71 ? 23.529 7.239 -36.305 1.00 64.69 71 ASP A N 1
ATOM 478 C CA . ASP A 1 71 ? 23.316 8.441 -37.132 1.00 64.69 71 ASP A CA 1
ATOM 479 C C . ASP A 1 71 ? 24.601 9.277 -37.262 1.00 64.69 71 ASP A C 1
ATOM 481 O O . ASP A 1 71 ? 24.976 9.677 -38.360 1.00 64.69 71 ASP A O 1
ATOM 485 N N . PHE A 1 72 ? 25.345 9.470 -36.166 1.00 62.62 72 PHE A N 1
ATOM 486 C CA . PHE A 1 72 ? 26.626 10.193 -36.197 1.00 62.62 72 PHE A CA 1
ATOM 487 C C . PHE A 1 72 ? 27.705 9.488 -37.040 1.00 62.62 72 PHE A C 1
ATOM 489 O O . PHE A 1 72 ? 28.562 10.141 -37.633 1.00 62.62 72 PHE A O 1
ATOM 496 N N . SER A 1 73 ? 27.694 8.151 -37.077 1.00 61.41 73 SER A N 1
ATOM 497 C CA . SER A 1 73 ? 28.626 7.358 -37.891 1.00 61.41 73 SER A CA 1
ATOM 498 C C . SER A 1 73 ? 28.264 7.411 -39.377 1.00 61.41 73 SER A C 1
ATOM 500 O O . SER A 1 73 ? 29.163 7.432 -40.215 1.00 61.41 73 SER A O 1
ATOM 502 N N . ASP A 1 74 ? 26.968 7.459 -39.694 1.00 63.75 74 ASP A N 1
ATOM 503 C CA . ASP A 1 74 ? 26.462 7.608 -41.063 1.00 63.75 74 ASP A CA 1
ATOM 504 C C . ASP A 1 74 ? 26.712 9.038 -41.592 1.00 63.75 74 ASP A C 1
ATOM 506 O O . ASP A 1 74 ? 27.138 9.214 -42.734 1.00 63.75 74 ASP A O 1
ATOM 510 N N . GLU A 1 75 ? 26.597 10.070 -40.740 1.00 61.03 75 GLU A N 1
ATOM 511 C CA . GLU A 1 75 ? 26.984 11.455 -41.073 1.00 61.03 75 GLU A CA 1
ATOM 512 C C . GLU A 1 75 ? 28.501 11.639 -41.280 1.00 61.03 75 GLU A C 1
ATOM 514 O O . GLU A 1 75 ? 28.916 12.490 -42.070 1.00 61.03 75 GLU A O 1
ATOM 519 N N . LEU A 1 76 ? 29.350 10.836 -40.625 1.00 61.69 76 LEU A N 1
ATOM 520 C CA . LEU A 1 76 ? 30.810 10.845 -40.816 1.00 61.69 76 LEU A CA 1
ATOM 521 C C . LEU A 1 76 ? 31.277 9.925 -41.968 1.00 61.69 76 LEU A C 1
ATOM 523 O O . LEU A 1 76 ? 32.476 9.655 -42.099 1.00 61.69 76 LEU A O 1
ATOM 527 N N . GLY A 1 77 ? 30.345 9.430 -42.791 1.00 57.44 77 GLY A N 1
ATOM 528 C CA . GLY A 1 77 ? 30.542 8.440 -43.849 1.00 57.44 77 GLY A CA 1
ATOM 529 C C . GLY A 1 77 ? 31.619 8.776 -44.891 1.00 57.44 77 GLY A C 1
ATOM 530 O O . GLY A 1 77 ? 31.318 9.214 -45.999 1.00 57.44 77 GLY A O 1
ATOM 531 N N . GLY A 1 78 ? 32.882 8.471 -44.581 1.00 59.22 78 GLY A N 1
ATOM 532 C CA . GLY A 1 78 ? 33.960 8.361 -45.572 1.00 59.22 78 GLY A CA 1
ATO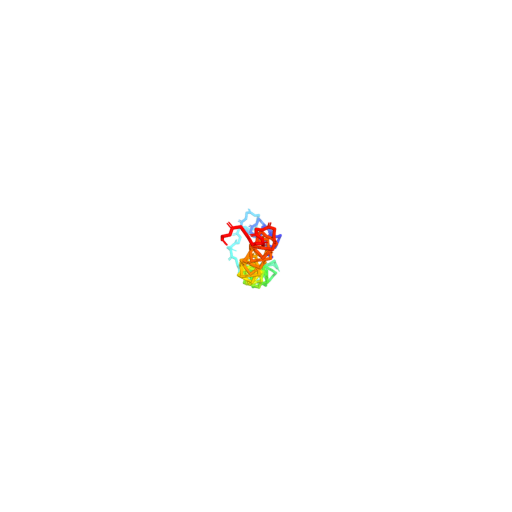M 533 C C . GLY A 1 78 ? 35.032 9.455 -45.565 1.00 59.22 78 GLY A C 1
ATOM 534 O O . GLY A 1 78 ? 35.671 9.656 -46.593 1.00 59.22 78 GLY A O 1
ATOM 535 N N . LEU A 1 79 ? 35.268 10.148 -44.445 1.00 63.22 79 LEU A N 1
ATOM 536 C CA . LEU A 1 79 ? 36.366 11.128 -44.311 1.00 63.22 79 LEU A CA 1
ATOM 537 C C . LEU A 1 79 ? 37.608 10.593 -43.564 1.00 63.22 79 LEU A C 1
ATOM 539 O O . LEU A 1 79 ? 38.259 11.338 -42.830 1.00 63.22 79 LEU A O 1
ATOM 543 N N . SER A 1 80 ? 37.960 9.320 -43.774 1.00 58.16 80 SER A N 1
ATOM 544 C CA . SER A 1 80 ? 39.315 8.796 -43.519 1.00 58.16 80 SER A CA 1
ATOM 545 C C . SER A 1 80 ? 39.976 8.371 -44.819 1.00 58.16 80 SER A C 1
ATOM 547 O O . SER A 1 80 ? 39.291 7.626 -45.558 1.00 58.16 80 SER A O 1
#